Protein AF-A0A843F574-F1 (afdb_monomer_lite)

Radius of gyration: 16.62 Å; chains: 1; bounding box: 31×30×38 Å

Structure (mmCIF, N/CA/C/O backbone):
data_AF-A0A843F574-F1
#
_entry.id   AF-A0A843F574-F1
#
loop_
_atom_site.group_PDB
_atom_site.id
_atom_site.type_symbol
_atom_site.label_atom_id
_atom_site.label_alt_id
_atom_site.label_comp_id
_atom_site.label_asym_id
_atom_site.label_entity_id
_atom_site.label_seq_id
_atom_site.pdbx_PDB_ins_code
_atom_site.Cartn_x
_atom_site.Cartn_y
_atom_site.Cartn_z
_atom_site.occupancy
_atom_site.B_iso_or_equiv
_atom_site.auth_seq_id
_atom_site.auth_comp_id
_atom_site.auth_asym_id
_atom_site.auth_atom_id
_atom_site.pdbx_PDB_model_num
ATOM 1 N N . MET A 1 1 ? 4.473 -10.712 1.044 1.00 85.69 1 MET A N 1
ATOM 2 C CA . MET A 1 1 ? 3.558 -11.154 2.127 1.00 85.69 1 MET A CA 1
ATOM 3 C C . MET A 1 1 ? 2.866 -9.919 2.681 1.00 85.69 1 MET A C 1
ATOM 5 O O . MET A 1 1 ? 3.455 -8.850 2.580 1.00 85.69 1 MET A O 1
ATOM 9 N N . PHE A 1 2 ? 1.627 -10.024 3.170 1.00 95.50 2 PHE A N 1
ATOM 10 C CA . PHE A 1 2 ? 0.959 -8.863 3.768 1.00 95.50 2 PHE A CA 1
ATOM 11 C C . PHE A 1 2 ? 1.658 -8.476 5.070 1.00 95.50 2 PHE A C 1
ATOM 13 O O . PHE A 1 2 ? 2.022 -9.358 5.848 1.00 95.50 2 PHE A O 1
ATOM 20 N N . PHE A 1 3 ? 1.840 -7.177 5.277 1.00 96.06 3 PHE A N 1
ATOM 21 C CA . PHE A 1 3 ? 2.420 -6.610 6.483 1.00 96.06 3 PHE A CA 1
ATOM 22 C C . PHE A 1 3 ? 1.525 -5.480 7.021 1.00 96.06 3 PHE A C 1
ATOM 24 O O . PHE A 1 3 ? 1.103 -4.632 6.236 1.00 96.06 3 PHE A O 1
ATOM 31 N N . PRO A 1 4 ? 1.251 -5.414 8.334 1.00 95.94 4 PRO A N 1
ATOM 32 C CA . PRO A 1 4 ? 1.432 -6.496 9.301 1.00 95.94 4 PRO A CA 1
ATOM 33 C C . PRO A 1 4 ? 0.609 -7.736 8.916 1.00 95.94 4 PRO A C 1
ATOM 35 O O . PRO A 1 4 ? -0.382 -7.640 8.183 1.00 95.94 4 PRO A O 1
ATOM 38 N N . ASN A 1 5 ? 1.015 -8.908 9.403 1.00 96.88 5 ASN A N 1
ATOM 39 C CA . ASN A 1 5 ? 0.157 -10.090 9.317 1.00 96.88 5 ASN A CA 1
ATOM 40 C C . ASN A 1 5 ? -1.073 -9.934 10.240 1.00 96.88 5 ASN A C 1
ATOM 42 O O . ASN A 1 5 ? -1.194 -8.967 10.995 1.00 96.88 5 ASN A O 1
ATOM 46 N N . ILE A 1 6 ? -2.033 -10.859 10.157 1.00 96.12 6 ILE A N 1
ATOM 47 C CA . ILE A 1 6 ? -3.306 -10.710 10.875 1.00 96.12 6 ILE A CA 1
ATOM 48 C C . ILE A 1 6 ? -3.134 -10.796 12.399 1.00 96.12 6 ILE A C 1
ATOM 50 O O . ILE A 1 6 ? -3.859 -10.121 13.130 1.00 96.12 6 ILE A O 1
ATOM 54 N N . GLU A 1 7 ? -2.184 -11.586 12.891 1.00 97.19 7 GLU A N 1
ATOM 55 C CA . GLU A 1 7 ? -1.845 -11.681 14.310 1.00 97.19 7 GLU A CA 1
ATOM 56 C C . GLU A 1 7 ? -1.236 -10.366 14.817 1.00 97.19 7 GLU A C 1
ATOM 58 O O . GLU A 1 7 ? -1.724 -9.799 15.793 1.00 97.19 7 GLU A O 1
ATOM 63 N N . GLU A 1 8 ? -0.247 -9.821 14.109 1.00 96.44 8 GLU A N 1
ATOM 64 C CA . GLU A 1 8 ? 0.377 -8.527 14.411 1.00 96.44 8 GLU A CA 1
ATOM 65 C C . GLU A 1 8 ? -0.642 -7.381 14.372 1.00 96.44 8 GLU A C 1
ATOM 67 O O . GLU A 1 8 ? -0.684 -6.548 15.278 1.00 96.44 8 GLU A O 1
ATOM 72 N N . ALA A 1 9 ? -1.517 -7.357 13.362 1.00 96.06 9 ALA A N 1
ATOM 73 C CA . ALA A 1 9 ? -2.572 -6.354 13.250 1.00 96.06 9 ALA A CA 1
ATOM 74 C C . ALA A 1 9 ? -3.550 -6.417 14.434 1.00 96.06 9 ALA A C 1
ATOM 76 O O . ALA A 1 9 ? -3.976 -5.376 14.937 1.00 96.06 9 ALA A O 1
ATOM 77 N N . LYS A 1 10 ? -3.895 -7.624 14.908 1.00 95.44 10 LYS A N 1
ATOM 78 C CA . LYS A 1 10 ? -4.740 -7.813 16.098 1.00 95.44 10 LYS A CA 1
ATOM 79 C C . LYS A 1 10 ? -4.054 -7.322 17.368 1.00 95.44 10 LYS A C 1
ATOM 81 O O . LYS A 1 10 ? -4.730 -6.727 18.203 1.00 95.44 10 LYS A O 1
ATOM 86 N N . GLU A 1 11 ? -2.750 -7.544 17.514 1.00 96.88 11 GLU A N 1
ATOM 87 C CA . GLU A 1 11 ? -1.987 -7.020 18.652 1.00 96.88 11 GLU A CA 1
ATOM 88 C C . GLU A 1 11 ? -1.934 -5.489 18.636 1.00 96.88 11 GLU A C 1
ATOM 90 O O . GLU A 1 11 ? -2.255 -4.866 19.648 1.00 96.88 11 GLU A O 1
ATOM 95 N N . ILE A 1 12 ? -1.649 -4.872 17.483 1.00 95.25 12 ILE A N 1
ATOM 96 C CA . ILE A 1 12 ? -1.678 -3.407 17.326 1.00 95.25 12 ILE A CA 1
ATOM 97 C C . ILE A 1 12 ? -3.075 -2.857 17.646 1.00 95.25 12 ILE A C 1
ATOM 99 O O . ILE A 1 12 ? -3.196 -1.848 18.330 1.00 95.25 12 ILE A O 1
ATOM 103 N N . ALA A 1 13 ? -4.147 -3.530 17.218 1.00 95.50 13 ALA A N 1
ATOM 104 C CA . ALA A 1 13 ? -5.521 -3.085 17.461 1.00 95.50 13 ALA A CA 1
ATOM 105 C C . ALA A 1 13 ? -5.942 -3.101 18.943 1.00 95.50 13 ALA A C 1
ATOM 107 O O . ALA A 1 13 ? -6.930 -2.452 19.302 1.00 95.50 13 ALA A O 1
ATOM 108 N N . LYS A 1 14 ? -5.227 -3.828 19.818 1.00 96.25 14 LYS A N 1
ATOM 109 C CA . LYS A 1 14 ? -5.451 -3.742 21.273 1.00 96.25 14 LYS A CA 1
ATOM 110 C C . LYS A 1 14 ? -5.101 -2.352 21.796 1.00 96.25 14 LYS A C 1
ATOM 112 O O . LYS A 1 14 ? -5.755 -1.874 22.727 1.00 96.25 14 LYS A O 1
ATOM 117 N N . ASP A 1 15 ? -4.111 -1.704 21.185 1.00 91.25 15 ASP A N 1
ATOM 118 C CA . ASP A 1 15 ? -3.796 -0.303 21.415 1.00 91.25 15 ASP A CA 1
ATOM 119 C C . ASP A 1 15 ? -4.852 0.581 20.728 1.00 91.25 15 ASP A C 1
ATOM 121 O O . ASP A 1 15 ? -4.827 0.853 19.528 1.00 91.25 15 ASP A O 1
ATOM 125 N N . LYS A 1 16 ? -5.825 1.036 21.522 1.00 92.69 16 LYS A N 1
ATOM 126 C CA . LYS A 1 16 ? -6.970 1.837 21.058 1.00 92.69 16 LYS A CA 1
ATOM 127 C C . LYS A 1 16 ? -6.607 3.280 20.680 1.00 92.69 16 LYS A C 1
ATOM 129 O O . LYS A 1 16 ? -7.508 4.065 20.380 1.00 92.69 16 LYS A O 1
ATOM 134 N N . THR A 1 17 ? -5.329 3.657 20.717 1.00 95.94 17 THR A N 1
ATOM 135 C CA . THR A 1 17 ? -4.869 4.985 20.284 1.00 95.94 17 THR A CA 1
ATOM 136 C C . THR A 1 17 ? -5.009 5.169 18.771 1.00 95.94 17 THR A C 1
ATOM 138 O O . THR A 1 17 ? -5.351 6.261 18.305 1.00 95.94 17 THR A O 1
ATOM 141 N N . TYR A 1 18 ? -4.828 4.097 17.995 1.00 92.19 18 TYR A N 1
ATOM 142 C CA . TYR A 1 18 ? -4.931 4.125 16.541 1.00 92.19 18 TYR A CA 1
ATOM 143 C C . TYR A 1 18 ? -6.322 3.706 16.072 1.00 92.19 18 TYR A C 1
ATOM 145 O O . TYR A 1 18 ? -6.842 2.651 16.417 1.00 92.19 18 TYR A O 1
ATOM 153 N N . LYS A 1 19 ? -6.927 4.525 15.208 1.00 94.50 19 LYS A N 1
ATOM 154 C CA . LYS A 1 19 ? -8.232 4.212 14.595 1.00 94.50 19 LYS A CA 1
ATOM 155 C C . LYS A 1 19 ? -8.121 3.371 13.322 1.00 94.50 19 LYS A C 1
ATOM 157 O O . LYS A 1 19 ? -9.133 2.892 12.822 1.00 94.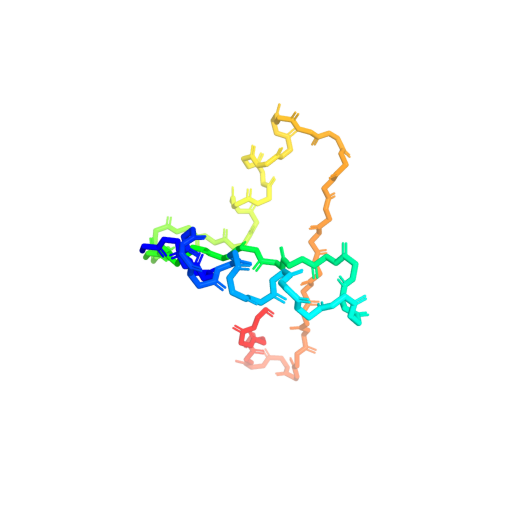50 19 LYS A O 1
ATOM 162 N N . ARG A 1 20 ? -6.925 3.288 12.733 1.00 95.25 20 ARG A N 1
ATOM 163 C CA . ARG A 1 20 ? -6.666 2.688 11.417 1.00 95.25 20 ARG A CA 1
ATOM 164 C C . ARG A 1 20 ? -5.288 2.040 11.417 1.00 95.25 20 ARG A C 1
ATOM 166 O O . ARG A 1 20 ? -4.345 2.649 11.910 1.00 95.25 20 ARG A O 1
ATOM 173 N N . ILE A 1 21 ? -5.191 0.859 10.815 1.00 95.69 21 ILE A N 1
ATOM 174 C CA . ILE A 1 21 ? -3.941 0.116 10.634 1.00 95.69 21 ILE A CA 1
ATOM 175 C C . ILE A 1 21 ? -3.747 -0.067 9.122 1.00 95.69 21 ILE A C 1
ATOM 177 O O . ILE A 1 21 ? -4.586 -0.721 8.497 1.00 95.69 21 ILE A O 1
ATOM 181 N N . PRO A 1 22 ? -2.721 0.543 8.501 1.00 96.19 22 PRO A N 1
ATOM 182 C CA . PRO A 1 22 ? -2.436 0.317 7.090 1.00 96.19 22 PRO A CA 1
ATOM 183 C C . PRO A 1 22 ? -1.884 -1.097 6.893 1.00 96.19 22 PRO A C 1
ATOM 185 O O . PRO A 1 22 ? -1.023 -1.537 7.650 1.00 96.19 22 PRO A O 1
ATOM 188 N N . ILE A 1 23 ? 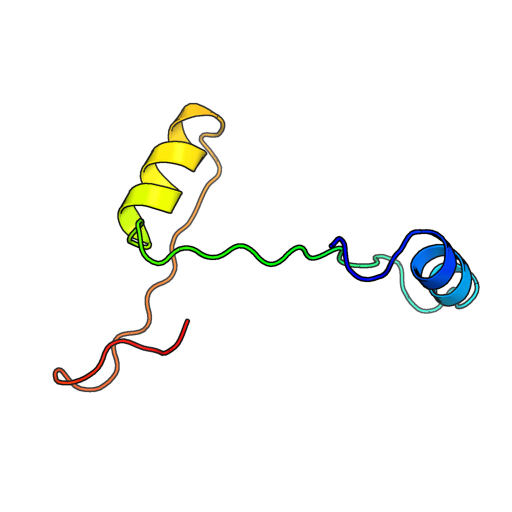-2.365 -1.784 5.858 1.00 96.69 23 ILE A N 1
ATOM 189 C CA . ILE A 1 23 ? -1.821 -3.068 5.412 1.00 96.69 23 ILE A CA 1
ATOM 190 C C . ILE A 1 23 ? -1.090 -2.832 4.093 1.00 96.69 23 ILE A C 1
ATOM 192 O O . ILE A 1 23 ? -1.651 -2.243 3.168 1.00 96.69 23 ILE A O 1
ATOM 196 N N . SER A 1 24 ? 0.152 -3.288 4.004 1.00 96.06 24 SER A N 1
ATOM 197 C CA . SER A 1 24 ? 0.988 -3.211 2.814 1.00 96.06 24 SER A CA 1
ATOM 198 C C . SER A 1 24 ? 1.293 -4.600 2.261 1.00 96.06 24 SER A C 1
ATOM 200 O O . SER A 1 24 ? 1.201 -5.623 2.942 1.00 96.06 24 SER A O 1
ATOM 202 N N . TYR A 1 25 ? 1.637 -4.633 0.980 1.00 95.31 25 TYR A N 1
ATOM 203 C CA . TYR A 1 25 ? 2.162 -5.806 0.305 1.00 95.31 25 TYR A CA 1
AT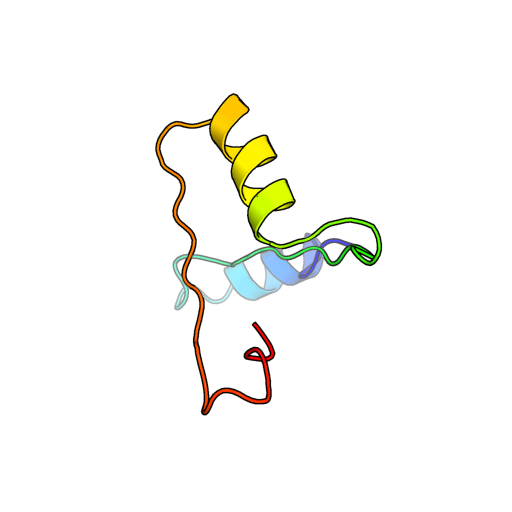OM 204 C C . TYR A 1 25 ? 3.137 -5.328 -0.765 1.00 95.31 25 TYR A C 1
ATOM 206 O O . TYR A 1 25 ? 2.801 -4.447 -1.555 1.00 95.31 25 TYR A O 1
ATOM 214 N N . GLU A 1 26 ? 4.333 -5.903 -0.790 1.00 94.31 26 GLU A N 1
ATOM 215 C CA . GLU A 1 26 ? 5.359 -5.564 -1.772 1.00 94.31 26 GLU A CA 1
ATOM 216 C C . GLU A 1 26 ? 5.351 -6.560 -2.938 1.00 94.31 26 GLU A C 1
ATOM 218 O O . GLU A 1 26 ? 5.226 -7.773 -2.744 1.00 94.31 26 GLU A O 1
ATOM 223 N N . ILE A 1 27 ? 5.473 -6.030 -4.156 1.00 9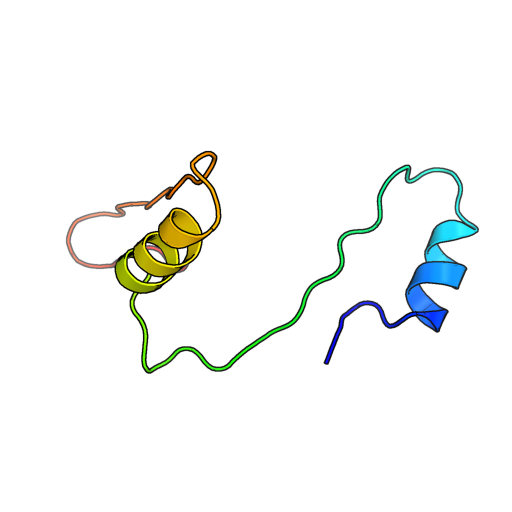2.94 27 ILE A N 1
ATOM 224 C CA . ILE A 1 27 ? 5.595 -6.791 -5.402 1.00 92.94 27 ILE A CA 1
ATOM 225 C C . ILE A 1 27 ? 6.827 -6.330 -6.172 1.00 92.94 27 ILE A C 1
ATOM 227 O O . ILE A 1 27 ? 7.108 -5.137 -6.226 1.00 92.94 27 ILE A O 1
ATOM 231 N N . PHE A 1 28 ? 7.494 -7.263 -6.852 1.00 94.12 28 PHE A N 1
ATOM 232 C CA . PHE A 1 28 ? 8.450 -6.914 -7.901 1.00 94.12 28 PHE A CA 1
ATOM 233 C C . PHE A 1 28 ? 7.704 -6.283 -9.080 1.00 94.12 28 PHE A C 1
ATOM 235 O O . PHE A 1 28 ? 6.756 -6.870 -9.614 1.00 94.12 28 PHE A O 1
ATOM 242 N N . SER A 1 29 ? 8.114 -5.081 -9.477 1.00 91.19 29 SER A N 1
ATOM 243 C CA . SER A 1 29 ? 7.407 -4.258 -10.463 1.00 91.19 29 SER A CA 1
ATOM 244 C C . SER A 1 29 ? 8.271 -3.823 -11.646 1.00 91.19 29 SER A C 1
ATOM 246 O O . SER A 1 29 ? 7.810 -3.017 -12.446 1.00 91.19 29 SER A O 1
ATOM 248 N N . ASP A 1 30 ? 9.439 -4.438 -11.851 1.00 92.88 30 ASP A N 1
ATOM 249 C CA . ASP A 1 30 ? 10.430 -4.133 -12.908 1.00 92.88 30 ASP A CA 1
ATOM 250 C C . ASP A 1 30 ? 9.867 -4.160 -14.347 1.00 92.88 30 ASP A C 1
ATOM 252 O O . ASP A 1 30 ? 10.514 -3.750 -15.305 1.00 92.88 30 ASP A O 1
ATOM 256 N N . THR A 1 31 ? 8.643 -4.661 -14.509 1.00 93.62 31 THR A N 1
ATOM 257 C CA . THR A 1 31 ? 7.915 -4.781 -15.778 1.00 93.62 31 THR A CA 1
ATOM 258 C C . THR A 1 31 ? 6.897 -3.667 -16.021 1.00 93.62 31 THR A C 1
ATOM 260 O O . THR A 1 31 ? 6.167 -3.729 -17.011 1.00 93.62 31 THR A O 1
ATOM 263 N N . ARG A 1 32 ? 6.744 -2.706 -15.100 1.00 91.56 32 ARG A N 1
ATOM 264 C CA . ARG A 1 32 ? 5.692 -1.682 -15.156 1.00 91.56 32 ARG A CA 1
ATOM 265 C C . ARG A 1 32 ? 6.200 -0.325 -14.689 1.00 91.56 32 ARG A C 1
ATOM 267 O O . ARG A 1 32 ? 6.747 -0.191 -13.603 1.00 91.56 32 ARG A O 1
ATOM 274 N N . THR A 1 33 ? 5.902 0.695 -15.478 1.00 91.12 33 THR A N 1
ATOM 275 C CA . THR A 1 33 ? 6.075 2.109 -15.125 1.00 91.12 33 THR A CA 1
ATOM 276 C C . THR A 1 33 ? 4.895 2.628 -14.293 1.00 91.12 33 THR A C 1
ATOM 278 O O . THR A 1 33 ? 3.786 2.083 -14.355 1.00 91.12 33 THR A O 1
ATOM 281 N N . SER A 1 34 ? 5.089 3.727 -13.557 1.00 90.00 34 SER A N 1
ATOM 282 C CA . SER A 1 34 ? 4.043 4.368 -12.738 1.00 90.00 34 SER A CA 1
ATOM 283 C C . SER A 1 34 ? 2.777 4.697 -13.544 1.00 90.00 34 SER A C 1
ATOM 285 O O . SER A 1 34 ? 1.657 4.416 -13.107 1.00 90.00 34 SER A O 1
ATOM 287 N N . ILE A 1 35 ? 2.934 5.175 -14.785 1.00 91.88 35 ILE A N 1
ATOM 288 C CA . ILE A 1 35 ? 1.804 5.491 -15.670 1.00 91.88 35 ILE A CA 1
ATOM 289 C C . ILE A 1 35 ? 1.018 4.245 -16.114 1.00 91.88 35 ILE A C 1
ATOM 291 O O . ILE A 1 35 ? -0.205 4.301 -16.274 1.00 91.88 35 ILE A O 1
ATOM 295 N N . GLU A 1 36 ? 1.674 3.096 -16.293 1.00 94.25 36 GLU A N 1
ATOM 296 C CA . GLU A 1 36 ? 1.005 1.832 -16.629 1.00 94.25 36 GLU A CA 1
ATOM 297 C C . GLU A 1 36 ? 0.231 1.257 -15.446 1.00 94.25 36 GLU A C 1
ATOM 299 O O . GLU A 1 36 ? -0.829 0.653 -15.637 1.00 94.25 36 GLU A O 1
ATOM 304 N N . VAL A 1 37 ? 0.737 1.452 -14.226 1.00 93.75 37 VAL A N 1
ATOM 305 C CA . VAL A 1 37 ? 0.008 1.114 -12.999 1.00 93.75 37 VAL A CA 1
ATOM 306 C C . VAL A 1 37 ? -1.251 1.974 -12.896 1.00 93.75 37 VAL A C 1
ATOM 308 O O . VAL A 1 37 ? -2.348 1.423 -12.779 1.00 93.75 37 VAL A O 1
ATOM 311 N N . LEU A 1 38 ? -1.131 3.298 -13.057 1.00 94.1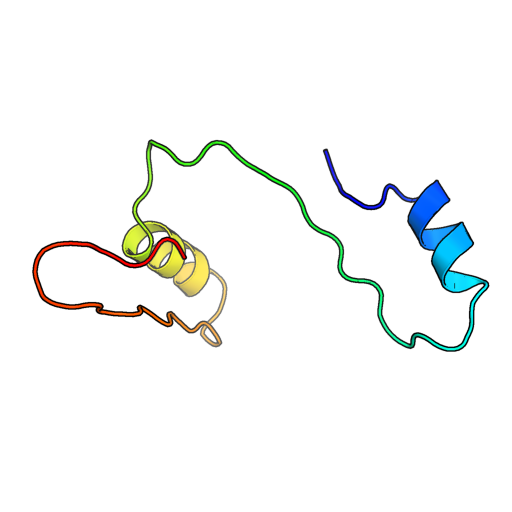9 38 LEU A N 1
ATOM 312 C CA . LEU A 1 38 ? -2.282 4.204 -13.031 1.00 94.19 38 LEU A CA 1
ATOM 313 C C . LEU A 1 38 ? -3.328 3.826 -14.088 1.00 94.19 38 LEU A C 1
ATOM 315 O O . LEU A 1 38 ? -4.519 3.752 -13.786 1.00 94.19 38 LEU A O 1
ATOM 319 N N . ARG A 1 39 ? -2.904 3.547 -15.328 1.00 94.00 39 ARG A N 1
ATOM 320 C CA . ARG A 1 39 ? -3.814 3.140 -16.412 1.00 94.00 39 ARG A CA 1
ATOM 321 C C . ARG A 1 39 ? -4.630 1.903 -16.049 1.00 94.00 39 ARG A C 1
ATOM 323 O O . ARG A 1 39 ? -5.819 1.886 -16.350 1.00 94.00 39 ARG A O 1
ATOM 330 N N . ARG A 1 40 ? -4.023 0.908 -15.392 1.00 94.06 40 ARG A N 1
ATOM 331 C CA . ARG A 1 40 ? -4.740 -0.288 -14.924 1.00 94.06 40 ARG A CA 1
ATOM 332 C C . ARG A 1 40 ? -5.726 0.032 -13.804 1.00 94.06 40 ARG A C 1
ATOM 334 O O . ARG A 1 40 ? -6.859 -0.431 -13.870 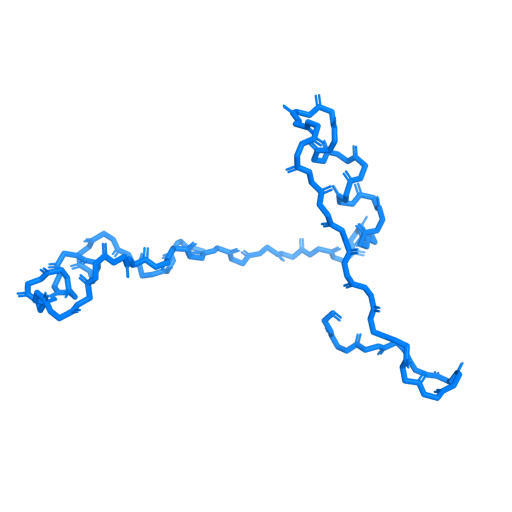1.00 94.06 40 ARG A O 1
ATOM 341 N N . LEU A 1 41 ? -5.335 0.845 -12.821 1.00 94.69 41 LEU A N 1
ATOM 342 C CA . LEU A 1 41 ? -6.224 1.234 -11.717 1.00 94.69 41 LEU A CA 1
ATOM 343 C C . LEU A 1 41 ? -7.457 2.005 -12.214 1.00 94.69 41 LEU A C 1
ATOM 345 O O . LEU A 1 41 ? -8.570 1.741 -11.761 1.00 94.69 41 LEU A O 1
ATOM 349 N N . ARG A 1 42 ? -7.285 2.874 -13.218 1.00 95.25 42 ARG A N 1
ATOM 350 C CA . ARG A 1 42 ? -8.388 3.640 -13.824 1.00 95.25 42 ARG A CA 1
ATOM 351 C C . ARG A 1 42 ? -9.450 2.792 -14.526 1.00 95.25 42 ARG A C 1
ATOM 353 O O . ARG A 1 42 ? -10.556 3.277 -14.718 1.00 95.25 42 ARG A O 1
ATOM 360 N N . ILE A 1 43 ? -9.144 1.550 -14.916 1.00 96.31 43 ILE A N 1
ATOM 361 C CA . ILE A 1 43 ? -10.155 0.633 -15.478 1.00 96.31 43 ILE A CA 1
ATOM 362 C C . ILE A 1 43 ? -11.180 0.244 -14.402 1.00 96.31 43 ILE A C 1
ATOM 364 O O . ILE A 1 43 ? -12.339 -0.007 -14.715 1.00 96.31 43 ILE A O 1
ATOM 368 N N . LEU A 1 44 ? -10.756 0.202 -13.135 1.00 96.56 44 LEU A N 1
ATOM 369 C CA . LEU A 1 44 ? -11.575 -0.237 -12.006 1.00 96.56 44 LEU A CA 1
ATOM 370 C C . LEU A 1 44 ? -12.218 0.928 -11.242 1.00 96.56 44 LEU A C 1
ATOM 372 O O . LEU A 1 44 ? -13.260 0.742 -10.619 1.00 96.56 44 LEU A O 1
ATOM 376 N N . SER A 1 45 ? -11.600 2.112 -11.249 1.00 95.81 45 SER A N 1
ATOM 377 C CA . SER A 1 45 ? -12.066 3.267 -10.478 1.00 95.81 45 SER A CA 1
ATOM 378 C C . SER A 1 45 ? -11.771 4.590 -11.178 1.00 95.81 45 SER A C 1
ATOM 380 O O . SER A 1 45 ? -10.666 4.825 -11.659 1.00 95.81 45 SER A O 1
ATOM 382 N N . ASN A 1 46 ? -12.739 5.507 -11.138 1.00 92.44 46 ASN A N 1
ATOM 383 C CA . ASN A 1 46 ? -12.551 6.892 -11.580 1.00 92.44 46 ASN A CA 1
ATOM 384 C C . ASN A 1 46 ? -11.885 7.776 -10.508 1.00 92.44 46 ASN A C 1
ATOM 386 O O . ASN A 1 46 ? -11.546 8.924 -10.782 1.00 92.44 46 ASN A O 1
ATOM 390 N N . HIS A 1 47 ? -11.700 7.262 -9.290 1.00 95.44 47 HIS A N 1
ATOM 391 C CA . HIS A 1 47 ? -11.087 7.977 -8.173 1.00 95.44 47 HIS A CA 1
ATOM 392 C C . HIS A 1 47 ? -9.647 7.492 -7.968 1.00 95.44 47 HIS A C 1
ATOM 394 O O . HIS A 1 47 ? -9.355 6.707 -7.066 1.00 95.44 47 HIS A O 1
ATOM 400 N N . CYS A 1 48 ? -8.754 7.898 -8.868 1.00 94.88 48 CYS A N 1
ATOM 401 C CA . CYS A 1 48 ? -7.334 7.550 -8.847 1.00 94.88 48 CYS A CA 1
ATOM 402 C C . CYS A 1 48 ? -6.494 8.785 -9.169 1.00 94.88 48 CYS A C 1
ATOM 404 O O . CYS A 1 48 ? -6.860 9.581 -10.033 1.00 94.88 48 CYS A O 1
ATOM 406 N N . TYR A 1 49 ? -5.346 8.906 -8.508 1.00 93.44 49 TYR A N 1
ATOM 407 C CA . TYR A 1 49 ? -4.431 10.034 -8.651 1.00 93.44 49 TYR A CA 1
ATOM 408 C C . TYR A 1 49 ? -3.003 9.512 -8.799 1.00 93.44 49 TYR A C 1
ATOM 410 O O . TYR A 1 49 ? -2.677 8.445 -8.280 1.00 93.44 49 TYR A O 1
ATOM 418 N N . MET A 1 50 ? -2.163 10.260 -9.506 1.00 91.44 50 MET A N 1
ATOM 419 C CA . MET A 1 50 ? -0.727 10.016 -9.605 1.00 91.44 50 MET A CA 1
ATOM 420 C C . MET A 1 50 ? -0.021 11.315 -9.250 1.00 91.44 50 MET A C 1
ATOM 422 O O . MET A 1 50 ? -0.393 12.376 -9.750 1.00 91.44 50 MET A O 1
ATOM 426 N N . LEU A 1 51 ? 0.942 11.217 -8.343 1.00 90.62 51 LEU A N 1
ATOM 427 C CA . LEU A 1 51 ? 1.751 12.330 -7.875 1.00 90.62 51 LEU A CA 1
ATOM 428 C C . LEU A 1 51 ? 3.190 11.981 -8.241 1.00 90.62 51 LEU A C 1
ATOM 430 O O . LEU A 1 51 ? 3.716 11.005 -7.721 1.00 90.62 51 LEU A O 1
ATOM 434 N N . GLU A 1 52 ? 3.784 12.731 -9.163 1.00 82.44 52 GLU A N 1
ATOM 435 C CA . GLU A 1 52 ? 5.174 12.541 -9.583 1.00 82.44 52 GLU A CA 1
ATOM 436 C C . GLU A 1 52 ? 6.001 13.723 -9.082 1.00 82.44 52 GLU A C 1
ATOM 438 O O . GLU A 1 52 ? 5.604 14.880 -9.246 1.00 82.44 52 GLU A O 1
ATOM 443 N N . SER A 1 53 ? 7.141 13.433 -8.454 1.00 80.62 53 SER A N 1
ATOM 444 C CA . SER A 1 53 ? 8.089 14.456 -8.019 1.00 80.62 53 SER A CA 1
ATOM 445 C C . SER A 1 53 ? 9.212 14.581 -9.042 1.00 80.62 53 SER A C 1
ATOM 447 O O . SER A 1 53 ? 9.914 13.610 -9.333 1.00 80.62 53 SER A O 1
ATOM 449 N N . VAL A 1 54 ? 9.386 15.783 -9.588 1.00 73.62 54 VAL A N 1
ATOM 450 C CA . VAL A 1 54 ? 10.488 16.100 -10.500 1.00 73.62 54 VAL A CA 1
ATOM 451 C C . VAL A 1 54 ? 11.551 16.837 -9.698 1.00 73.62 54 VAL A C 1
ATOM 453 O O . VAL A 1 54 ? 11.403 18.022 -9.404 1.00 73.62 54 VAL A O 1
ATOM 456 N N . GLU A 1 55 ? 12.611 16.129 -9.318 1.00 68.69 55 GLU A N 1
ATOM 457 C CA . GLU A 1 55 ? 13.860 16.779 -8.919 1.00 68.69 55 GLU A CA 1
ATOM 458 C C . GLU A 1 55 ? 14.636 17.191 -10.176 1.00 68.69 55 GLU A C 1
ATOM 460 O O . GLU A 1 55 ? 14.328 16.735 -11.280 1.00 68.69 55 GLU A O 1
ATOM 465 N N . ASP A 1 56 ? 15.587 18.116 -10.014 1.00 63.91 56 ASP A N 1
ATOM 466 C CA . ASP A 1 56 ? 16.369 18.726 -11.094 1.00 63.91 56 ASP A CA 1
ATOM 467 C C . ASP A 1 56 ? 16.702 17.708 -12.201 1.00 63.91 56 ASP A C 1
ATOM 469 O O . ASP A 1 56 ? 17.151 16.603 -11.896 1.00 63.91 56 ASP A O 1
ATOM 473 N N . SER A 1 57 ? 16.432 18.095 -13.456 1.00 61.66 57 SER A N 1
ATOM 474 C CA . SER A 1 57 ? 16.121 17.319 -14.689 1.00 61.66 57 SER A CA 1
ATOM 475 C C . SER A 1 57 ? 16.838 15.988 -15.004 1.00 61.66 57 SER A C 1
ATOM 477 O O . SER A 1 57 ? 16.543 15.355 -16.018 1.00 61.66 57 SER A O 1
ATOM 479 N N . LYS A 1 58 ? 17.797 15.558 -14.190 1.00 63.25 58 LYS A N 1
ATOM 480 C CA . LYS A 1 58 ? 18.655 14.394 -14.385 1.00 63.25 58 LYS A CA 1
ATOM 481 C C . LYS A 1 58 ? 18.172 13.131 -13.672 1.00 63.25 58 LYS A C 1
ATOM 483 O O . LYS A 1 58 ? 18.565 12.059 -14.115 1.00 63.25 58 LYS A O 1
ATOM 488 N N . ASN A 1 59 ? 17.336 13.223 -12.631 1.00 58.78 59 ASN A N 1
ATOM 489 C CA . ASN A 1 59 ? 16.885 12.052 -11.867 1.00 58.78 59 ASN A CA 1
ATOM 490 C C . ASN A 1 59 ? 15.378 12.100 -11.571 1.00 58.78 59 ASN A C 1
ATOM 492 O O . ASN A 1 59 ? 14.852 13.126 -11.150 1.00 58.78 59 ASN A O 1
ATOM 496 N N . TRP A 1 60 ? 14.687 10.973 -11.757 1.00 63.78 60 TRP A N 1
ATOM 497 C CA . TRP A 1 60 ? 13.332 10.794 -11.229 1.00 63.78 60 TRP A CA 1
ATOM 498 C C . TRP A 1 60 ? 13.387 10.554 -9.722 1.00 63.78 60 TRP A C 1
ATOM 500 O O . TRP A 1 60 ? 14.299 9.882 -9.231 1.00 63.78 60 TRP A O 1
ATOM 510 N N . GLY A 1 61 ? 12.410 11.105 -8.997 1.00 66.25 61 GLY A N 1
ATOM 511 C CA . GLY A 1 61 ? 12.243 10.842 -7.573 1.00 66.25 61 GLY A CA 1
ATOM 512 C C . GLY A 1 61 ? 12.136 9.340 -7.290 1.00 66.25 61 GLY A C 1
ATOM 513 O O . GLY A 1 61 ? 11.677 8.559 -8.121 1.00 66.25 61 GLY A O 1
ATOM 514 N N . ARG A 1 62 ? 12.582 8.923 -6.100 1.00 72.94 62 ARG A N 1
ATOM 515 C CA . ARG A 1 62 ? 12.571 7.510 -5.679 1.00 72.94 62 ARG A CA 1
ATOM 516 C C . ARG A 1 62 ? 11.154 6.915 -5.569 1.00 72.94 62 ARG A C 1
ATOM 518 O O . ARG A 1 62 ? 11.029 5.691 -5.575 1.00 72.94 62 ARG A O 1
ATOM 525 N N . TYR A 1 63 ? 10.135 7.763 -5.436 1.00 69.25 63 TYR A N 1
ATOM 526 C CA . TYR A 1 63 ? 8.727 7.408 -5.254 1.00 69.25 63 TYR A CA 1
ATOM 527 C C . TYR A 1 63 ? 7.842 8.183 -6.223 1.00 69.25 63 TYR A C 1
ATOM 529 O O . TYR A 1 63 ? 8.154 9.375 -6.459 1.00 69.25 63 TYR A O 1
#

Sequence (63 aa):
MFFPNIEEAKEIAKDKTYKRIPISYEIFSDTRTSIEVLRRLRILSNHCYMLESVEDSKNWGRY

Foldseek 3Di:
DKPPDPVVVVVVVVPVPDPDDDIDDDDDDPPDDPVRVQVVVCVVDPPDDDDWDDDDPPDTDPD

pLDDT: mean 89.41, std 10.67, range [58.78, 97.19]

Secondary structure (DSSP, 8-state):
-EES-HHHHHHHHHSTT-S----EE----TT--HHHHHHHHHHH-S-------B-STT-B---